Protein AF-A0AAE0G251-F1 (afdb_monomer)

Sequence (120 aa):
ASRLLVASQEVASERPHAPLYLKLAGTGNPGEMRLTWLSTVSRTPVVRVGTAPGQHAYTFSGAVTTYSADEMCGAPANIPSARYFRDPGYIHQVVLLGLEPEVEYFFVYGAIDILNGMGD

Nearest PDB structures (foldseek):
  7skp-assembly1_A  TM=4.533E-01  e=3.332E-02  synthetic construct
  7skp-assembly1_B  TM=4.526E-01  e=4.990E-02  synthetic construct
  8ohx-assembly1_AAA  TM=3.642E-01  e=4.242E+00  Escherichia coli
  7pr6-assembly1_AAA  TM=3.671E-01  e=5.997E+00  Escherichia coli K-12
  8yk5-assembly1_B  TM=2.483E-01  e=4.242E+00  Streptomyces sanglieri

Foldseek 3Di:
DDDDDDDDDDDDDPCQFDWDDWDWDAPPDPQKIKIKTFGQDAAWKKKFKDQDPPDGPDMWTFDKDFDALCPDPDPPSNPRDCVTHDGRHIMGMTMGGRHDPPGDMDMDIDGPCVVVVNDD

Structure (mmCIF, N/CA/C/O backbone):
data_AF-A0AAE0G251-F1
#
_entry.id   AF-A0AAE0G251-F1
#
loop_
_atom_site.group_PDB
_atom_site.id
_atom_site.type_symbol
_atom_site.label_atom_id
_atom_site.label_alt_id
_atom_site.label_comp_id
_atom_site.label_asym_id
_atom_site.label_entity_id
_atom_site.label_seq_id
_atom_site.pdbx_PDB_ins_code
_atom_site.Cartn_x
_atom_site.Cartn_y
_atom_site.Cartn_z
_atom_site.occupancy
_atom_site.B_iso_or_equiv
_atom_site.auth_seq_id
_atom_site.auth_comp_id
_atom_site.auth_asym_id
_atom_site.auth_atom_id
_atom_site.pdbx_PDB_model_num
ATOM 1 N N . ALA A 1 1 ? 20.653 14.675 -31.870 1.00 72.00 1 ALA A N 1
ATOM 2 C CA . ALA A 1 1 ? 21.135 13.636 -30.939 1.00 72.00 1 ALA A CA 1
ATOM 3 C C . ALA A 1 1 ? 21.519 14.308 -29.631 1.00 72.00 1 ALA A C 1
ATOM 5 O O . ALA A 1 1 ? 22.221 15.311 -29.677 1.00 72.00 1 ALA A O 1
ATOM 6 N N . SER A 1 2 ? 21.032 13.812 -28.496 1.00 85.69 2 SER A N 1
ATOM 7 C CA . SER A 1 2 ? 21.435 14.324 -27.180 1.00 85.69 2 SER A CA 1
ATOM 8 C C . SER A 1 2 ? 22.817 13.769 -26.814 1.00 85.69 2 SER A C 1
ATOM 10 O O . SER A 1 2 ? 23.083 12.596 -27.070 1.00 85.69 2 SER A O 1
ATOM 12 N N . ARG A 1 3 ? 23.695 14.595 -26.230 1.00 92.38 3 ARG A N 1
ATOM 13 C CA . ARG A 1 3 ? 25.040 14.211 -25.765 1.00 92.38 3 ARG A CA 1
ATOM 14 C C . ARG A 1 3 ? 25.162 14.552 -24.281 1.00 92.38 3 ARG A C 1
ATOM 16 O O . ARG A 1 3 ? 24.981 15.709 -23.916 1.00 92.38 3 ARG A O 1
ATOM 23 N N . LEU A 1 4 ? 25.462 13.560 -23.443 1.00 91.38 4 LEU A N 1
ATOM 24 C CA . LEU A 1 4 ? 25.753 13.773 -22.023 1.00 91.38 4 LEU A CA 1
ATOM 25 C C . LEU A 1 4 ? 27.101 14.499 -21.896 1.00 91.38 4 LEU A C 1
ATOM 27 O O . LEU A 1 4 ? 28.104 14.021 -22.425 1.00 91.38 4 LEU A O 1
ATOM 31 N N . LEU A 1 5 ? 27.112 15.658 -21.235 1.00 95.62 5 LEU A N 1
ATOM 32 C CA . LEU A 1 5 ? 28.328 16.448 -20.992 1.00 95.62 5 LEU A CA 1
ATOM 33 C C . LEU A 1 5 ? 28.765 16.389 -19.526 1.00 95.62 5 LEU A C 1
ATOM 35 O O . LEU A 1 5 ? 29.957 16.359 -19.244 1.00 95.62 5 LEU A O 1
ATOM 39 N N . VAL A 1 6 ? 27.801 16.362 -18.606 1.00 93.44 6 VAL A N 1
ATOM 40 C CA . VAL A 1 6 ? 28.025 16.322 -17.160 1.00 93.44 6 VAL A CA 1
ATOM 41 C C . VAL A 1 6 ? 26.808 15.702 -16.470 1.00 93.44 6 VAL A C 1
ATOM 43 O O . VAL A 1 6 ? 25.691 15.813 -16.978 1.00 93.44 6 VAL A O 1
ATOM 46 N N . ALA A 1 7 ? 27.029 15.055 -15.327 1.00 92.81 7 ALA A N 1
ATOM 47 C CA . ALA A 1 7 ? 25.995 14.549 -14.429 1.00 92.81 7 ALA A CA 1
ATOM 48 C C . ALA A 1 7 ? 26.215 15.126 -13.021 1.00 92.81 7 ALA A C 1
ATOM 50 O O . ALA A 1 7 ? 27.354 15.399 -12.637 1.00 92.81 7 ALA A O 1
ATOM 51 N N . SER A 1 8 ? 25.133 15.345 -12.273 1.00 94.44 8 SER A N 1
ATOM 52 C CA . SER A 1 8 ? 25.191 15.806 -10.882 1.00 94.44 8 SER A CA 1
ATOM 53 C C . SER A 1 8 ? 25.459 14.649 -9.914 1.00 94.44 8 SER A C 1
ATOM 55 O O . SER A 1 8 ? 25.391 13.482 -10.294 1.00 94.44 8 SER A O 1
ATOM 57 N N . GLN A 1 9 ? 25.718 14.979 -8.647 1.00 95.94 9 GLN A N 1
ATOM 58 C CA . GLN A 1 9 ? 25.716 13.993 -7.564 1.00 95.94 9 GLN A CA 1
ATOM 59 C C . GLN A 1 9 ? 24.307 13.426 -7.345 1.00 95.94 9 GLN A C 1
ATOM 61 O O . GLN A 1 9 ? 23.305 14.076 -7.662 1.00 95.94 9 GLN A O 1
ATOM 66 N N . GLU A 1 10 ? 24.249 12.214 -6.799 1.00 92.12 10 GLU A N 1
ATOM 67 C CA . GLU A 1 10 ? 23.000 11.574 -6.402 1.00 92.12 10 GLU A CA 1
ATOM 68 C C . GLU A 1 10 ? 22.449 12.210 -5.123 1.00 92.12 10 GLU A C 1
ATOM 70 O O . GLU A 1 10 ? 23.196 12.583 -4.219 1.00 92.12 10 GLU A O 1
ATOM 75 N N . VAL A 1 11 ? 21.125 12.317 -5.048 1.00 91.88 11 VAL A N 1
ATOM 76 C CA . VAL A 1 11 ? 20.407 12.770 -3.855 1.00 91.88 11 VAL A CA 1
ATOM 77 C C . VAL A 1 11 ? 19.366 11.714 -3.519 1.00 91.88 11 VAL A C 1
ATOM 79 O O . VAL A 1 11 ? 18.617 11.275 -4.394 1.00 91.88 11 VAL A O 1
ATOM 82 N N . ALA A 1 12 ? 19.322 11.312 -2.252 1.00 88.19 12 ALA A N 1
ATOM 83 C CA . ALA A 1 12 ? 18.394 10.314 -1.744 1.00 88.19 12 ALA A CA 1
ATOM 84 C C . ALA A 1 12 ? 17.469 10.916 -0.681 1.00 88.19 12 ALA A C 1
ATOM 86 O O . ALA A 1 12 ? 17.809 11.891 -0.012 1.00 88.19 12 ALA A O 1
ATOM 87 N N . SER A 1 13 ? 16.292 10.312 -0.527 1.00 86.62 13 SER A N 1
ATOM 88 C CA . SER A 1 13 ? 15.393 10.599 0.592 1.00 86.62 13 SER A CA 1
ATOM 89 C C . SER A 1 13 ? 16.014 10.121 1.905 1.00 86.62 13 SER A C 1
ATOM 91 O O . SER A 1 13 ? 16.588 9.035 1.945 1.00 86.62 13 SER A O 1
ATOM 93 N N . GLU A 1 14 ? 15.816 10.870 2.992 1.00 88.25 14 GLU A N 1
ATOM 94 C CA . GLU A 1 14 ? 16.188 10.441 4.352 1.00 88.25 14 GLU A CA 1
ATOM 95 C C . GLU A 1 14 ? 15.392 9.214 4.825 1.00 88.25 14 GLU A C 1
ATOM 97 O O . GLU A 1 14 ? 15.823 8.496 5.722 1.00 88.25 14 GLU A O 1
ATOM 102 N N . ARG A 1 15 ? 14.219 8.966 4.228 1.00 84.69 15 ARG A N 1
ATOM 103 C CA . ARG A 1 15 ? 13.371 7.799 4.506 1.00 84.69 15 ARG A CA 1
ATOM 104 C C . ARG A 1 15 ? 13.011 7.087 3.200 1.00 84.69 15 ARG A C 1
ATOM 106 O O . ARG A 1 15 ? 11.893 7.246 2.704 1.00 84.69 15 ARG A O 1
ATOM 113 N N . PRO A 1 16 ? 13.940 6.326 2.602 1.00 83.06 16 PRO A N 1
ATOM 114 C CA . PRO A 1 16 ? 13.747 5.722 1.281 1.00 83.06 16 PRO A CA 1
ATOM 115 C C . PRO A 1 16 ? 12.686 4.608 1.265 1.00 83.06 16 PRO A C 1
ATOM 117 O O . PRO A 1 16 ? 12.169 4.273 0.198 1.00 83.06 16 PRO A O 1
ATOM 120 N N . HIS A 1 17 ? 12.345 4.051 2.432 1.00 84.56 17 HIS A N 1
ATOM 121 C CA . HIS A 1 17 ? 11.390 2.948 2.597 1.00 84.56 17 HIS A CA 1
ATOM 122 C C . HIS A 1 17 ? 10.036 3.378 3.177 1.00 84.56 17 HIS A C 1
ATOM 124 O O . HIS A 1 17 ? 9.154 2.537 3.365 1.00 84.56 17 HIS A O 1
ATOM 130 N N . ALA A 1 18 ? 9.849 4.675 3.452 1.00 86.19 18 ALA A N 1
ATOM 131 C CA . ALA A 1 18 ? 8.591 5.172 3.993 1.00 86.19 18 ALA A CA 1
ATOM 132 C C . ALA A 1 18 ? 7.422 4.904 3.024 1.00 86.19 18 ALA A C 1
ATOM 134 O O . ALA A 1 18 ? 7.596 5.020 1.808 1.00 86.19 18 ALA A O 1
ATOM 135 N N . PRO A 1 19 ? 6.224 4.578 3.543 1.00 91.25 19 PRO A N 1
ATOM 136 C CA . PRO A 1 19 ? 5.011 4.519 2.739 1.00 91.25 19 PRO A CA 1
ATOM 137 C C . PRO A 1 19 ? 4.750 5.846 2.019 1.00 91.25 19 PRO A C 1
ATOM 139 O O . PRO A 1 19 ? 4.822 6.913 2.629 1.00 91.25 19 PRO A O 1
ATOM 142 N N . LEU A 1 20 ? 4.396 5.778 0.737 1.00 91.88 20 LEU A N 1
ATOM 143 C CA . LEU A 1 20 ? 4.064 6.941 -0.082 1.00 91.88 20 LEU A CA 1
ATOM 144 C C . LEU A 1 20 ? 2.682 6.789 -0.724 1.00 91.88 20 LEU A C 1
ATOM 146 O O . LEU A 1 20 ? 2.229 5.682 -1.021 1.00 91.88 20 LEU A O 1
ATOM 150 N N . TYR A 1 21 ? 2.048 7.932 -0.999 1.00 93.31 21 TYR A N 1
ATOM 151 C CA . TYR A 1 21 ? 0.852 8.044 -1.842 1.00 93.31 21 TYR A CA 1
ATOM 152 C C . TYR A 1 21 ? -0.317 7.141 -1.420 1.00 93.31 21 TYR A C 1
ATOM 154 O O . TYR A 1 21 ? -0.891 6.440 -2.256 1.00 93.31 21 TYR A O 1
ATOM 162 N N . LEU A 1 22 ? -0.676 7.159 -0.133 1.00 96.81 22 LEU A N 1
ATOM 163 C CA . LEU A 1 22 ? -1.836 6.423 0.369 1.00 96.81 22 LEU A CA 1
ATOM 164 C C . LEU A 1 22 ? -3.111 6.772 -0.417 1.00 96.81 22 LEU A C 1
ATOM 166 O O . LEU A 1 22 ? -3.436 7.942 -0.618 1.00 96.81 22 LEU A O 1
ATOM 170 N N . LYS A 1 23 ? -3.863 5.739 -0.795 1.00 97.94 23 LYS A N 1
ATOM 171 C CA . LYS A 1 23 ? -5.191 5.828 -1.404 1.00 97.94 23 LYS A CA 1
ATOM 172 C C . LYS A 1 23 ? -6.189 4.995 -0.610 1.00 97.94 23 LYS A C 1
ATOM 174 O O . LYS A 1 23 ? -5.859 3.896 -0.164 1.00 97.94 23 LYS A O 1
ATOM 179 N N . LEU A 1 24 ? -7.406 5.516 -0.489 1.00 97.94 24 LEU A N 1
ATOM 180 C CA . LEU A 1 24 ? -8.553 4.829 0.100 1.00 97.94 24 LEU A CA 1
ATOM 181 C C . LEU A 1 24 ? -9.549 4.471 -1.004 1.00 97.94 24 LEU A C 1
ATOM 183 O O . LEU A 1 24 ? -9.785 5.276 -1.906 1.00 97.94 24 LEU A O 1
ATOM 187 N N . ALA A 1 25 ? -10.136 3.281 -0.931 1.00 98.12 25 ALA A N 1
ATOM 188 C CA . ALA A 1 25 ? -11.181 2.842 -1.849 1.00 98.12 25 ALA A CA 1
ATOM 189 C C . ALA A 1 25 ? -12.192 1.936 -1.135 1.00 98.12 25 ALA A C 1
ATOM 191 O O . ALA A 1 25 ? -11.811 1.131 -0.288 1.00 98.12 25 ALA A O 1
ATOM 192 N N . GLY A 1 26 ? -13.474 2.026 -1.493 1.00 97.19 26 GLY A N 1
ATOM 193 C CA . GLY A 1 26 ? -14.457 1.014 -1.093 1.00 97.19 26 GLY A CA 1
ATOM 194 C C . GLY A 1 26 ? -14.196 -0.322 -1.799 1.00 97.19 26 GLY A C 1
ATOM 195 O O . GLY A 1 26 ? -13.618 -0.347 -2.887 1.00 97.19 26 GLY A O 1
ATOM 196 N N . THR A 1 27 ? -14.620 -1.434 -1.197 1.00 97.19 27 THR A N 1
ATOM 197 C CA . THR A 1 27 ? -14.472 -2.777 -1.799 1.00 97.19 27 THR A CA 1
ATOM 198 C C . THR A 1 27 ? -15.717 -3.248 -2.553 1.00 97.19 27 THR A C 1
ATOM 200 O O . THR A 1 27 ? -15.652 -4.237 -3.277 1.00 97.19 27 THR A O 1
ATOM 203 N N . GLY A 1 28 ? -16.840 -2.540 -2.398 1.00 95.88 28 GLY A N 1
ATOM 204 C CA . GLY A 1 28 ? -18.165 -2.970 -2.857 1.00 95.88 28 GLY A CA 1
ATOM 205 C C . GLY A 1 28 ? -19.008 -3.619 -1.755 1.00 95.88 28 GLY A C 1
ATOM 206 O O . GLY A 1 28 ? -20.226 -3.683 -1.901 1.00 95.88 28 GLY A O 1
ATOM 207 N N . ASN A 1 29 ? -18.395 -4.010 -0.634 1.00 97.44 29 ASN A N 1
ATOM 208 C CA . ASN A 1 29 ? -19.099 -4.508 0.544 1.00 97.44 29 ASN A CA 1
ATOM 209 C C . ASN A 1 29 ? -19.266 -3.386 1.586 1.00 97.44 29 ASN A C 1
ATOM 211 O O . ASN A 1 29 ? -18.296 -2.683 1.889 1.00 97.44 29 ASN A O 1
ATOM 215 N N . PRO A 1 30 ? -20.467 -3.201 2.162 1.00 96.38 30 PRO A N 1
ATOM 216 C CA . PRO A 1 30 ? -20.660 -2.291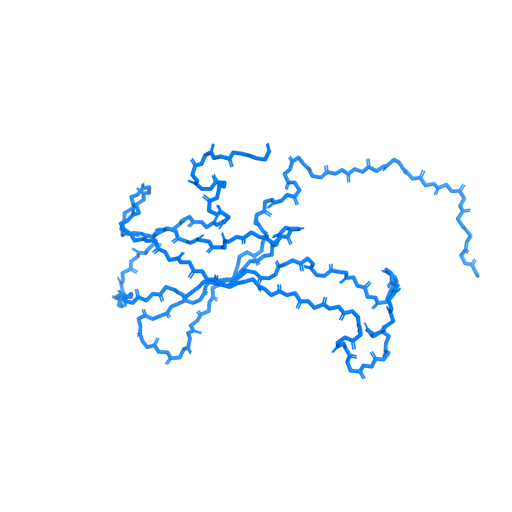 3.285 1.00 96.38 30 PRO A CA 1
ATOM 217 C C . PRO A 1 30 ? -19.759 -2.651 4.470 1.00 96.38 30 PRO A C 1
ATOM 219 O O . PRO A 1 30 ? -19.590 -3.822 4.800 1.00 96.38 30 PRO A O 1
ATOM 222 N N . GLY A 1 31 ? -19.199 -1.630 5.116 1.00 97.31 31 GLY A N 1
ATOM 223 C CA . GLY A 1 31 ? -18.304 -1.801 6.260 1.00 97.31 31 GLY A CA 1
ATOM 224 C C . GLY A 1 31 ? -16.886 -2.257 5.913 1.00 97.31 31 GLY A C 1
ATOM 225 O O . GLY A 1 31 ? -16.129 -2.631 6.809 1.00 97.31 31 GLY A O 1
ATOM 226 N N . GLU A 1 32 ? -16.499 -2.200 4.637 1.00 98.12 32 GLU A N 1
ATOM 227 C CA . GLU A 1 32 ? -15.138 -2.489 4.198 1.00 98.12 32 GLU A CA 1
ATOM 228 C C . GLU A 1 32 ? -14.481 -1.298 3.494 1.00 98.12 32 GLU A C 1
ATOM 230 O O . GLU A 1 32 ? -15.092 -0.595 2.684 1.00 98.12 32 GLU A O 1
ATOM 235 N N . MET A 1 33 ? -13.185 -1.110 3.748 1.00 98.12 33 MET A N 1
ATOM 236 C CA . MET A 1 33 ? -12.374 -0.103 3.065 1.00 98.12 33 MET A CA 1
ATOM 237 C C . MET A 1 33 ? -10.974 -0.636 2.784 1.00 98.12 33 MET A C 1
ATOM 239 O O . MET A 1 33 ? -10.315 -1.188 3.661 1.00 98.12 33 MET A O 1
ATOM 243 N N . ARG A 1 34 ? -10.489 -0.442 1.560 1.00 98.50 34 ARG A N 1
ATOM 244 C CA . ARG A 1 34 ? -9.133 -0.791 1.145 1.00 98.50 34 ARG A CA 1
ATOM 245 C C . ARG A 1 34 ? -8.205 0.409 1.257 1.00 98.50 34 ARG A C 1
ATOM 247 O O . ARG A 1 34 ? -8.473 1.463 0.685 1.00 98.50 34 ARG A O 1
ATOM 254 N N . LEU A 1 35 ? -7.079 0.199 1.925 1.00 98.50 35 LEU A N 1
ATOM 255 C CA . LEU A 1 35 ? -5.927 1.087 1.930 1.00 98.50 35 LEU A CA 1
ATOM 256 C C . LEU A 1 35 ? -4.906 0.553 0.933 1.00 98.50 35 LEU A C 1
ATOM 258 O O . LEU A 1 35 ? -4.644 -0.650 0.887 1.00 98.50 35 LEU A O 1
ATOM 262 N N . THR A 1 36 ? -4.337 1.436 0.117 1.00 98.44 36 THR A N 1
ATOM 263 C CA . THR A 1 36 ? -3.268 1.090 -0.825 1.00 98.44 36 THR A CA 1
ATOM 264 C C . THR A 1 36 ? -2.162 2.131 -0.793 1.00 98.44 36 THR A C 1
ATOM 266 O O . THR A 1 36 ? -2.449 3.320 -0.892 1.00 98.44 36 THR A O 1
ATOM 269 N N . TRP A 1 37 ? -0.906 1.703 -0.676 1.00 97.50 37 TRP A N 1
ATOM 270 C CA . TRP A 1 37 ? 0.258 2.596 -0.695 1.00 97.50 37 TRP A CA 1
ATOM 271 C C . TRP A 1 37 ? 1.448 1.953 -1.406 1.00 97.50 37 TRP A C 1
ATOM 273 O O . TRP A 1 37 ? 1.453 0.749 -1.670 1.00 97.50 37 TRP A O 1
ATOM 283 N N . LEU A 1 38 ? 2.456 2.769 -1.715 1.00 96.38 38 LEU A N 1
ATOM 284 C CA . LEU A 1 38 ? 3.684 2.337 -2.379 1.00 96.38 38 LEU A CA 1
ATOM 285 C C . LEU A 1 38 ? 4.877 2.390 -1.422 1.00 96.38 38 LEU A C 1
ATOM 287 O O . LEU A 1 38 ? 4.937 3.264 -0.555 1.00 96.38 38 LEU A O 1
ATOM 291 N N . SER A 1 39 ? 5.841 1.488 -1.594 1.00 94.56 39 SER A N 1
ATOM 292 C CA . SER A 1 39 ? 7.173 1.602 -0.984 1.00 94.56 39 SER A CA 1
ATOM 293 C C . SER A 1 39 ? 8.241 0.928 -1.851 1.00 94.56 39 SER A C 1
ATOM 295 O O . SER A 1 39 ? 7.942 0.306 -2.867 1.00 94.56 39 SER A O 1
ATOM 297 N N . THR A 1 40 ? 9.503 1.038 -1.44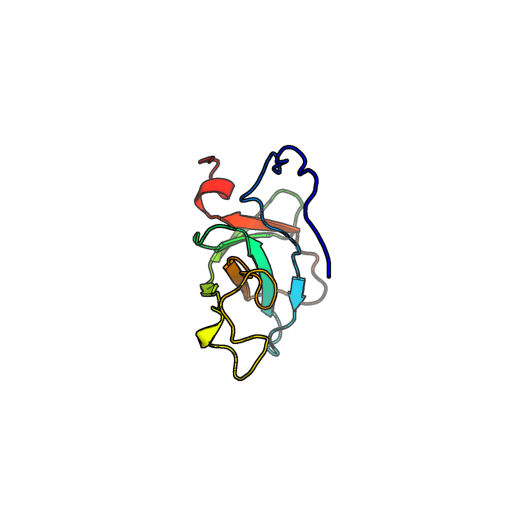5 1.00 92.69 40 THR A N 1
ATOM 298 C CA . THR A 1 40 ? 10.647 0.398 -2.116 1.00 92.69 40 THR A CA 1
ATOM 299 C C . THR A 1 40 ? 10.972 -0.996 -1.570 1.00 92.69 40 THR A C 1
ATOM 301 O O . THR A 1 40 ? 11.893 -1.640 -2.064 1.00 92.69 40 THR A O 1
ATOM 304 N N . VAL A 1 41 ? 10.228 -1.487 -0.570 1.00 91.69 41 VAL A N 1
ATOM 305 C CA . VAL A 1 41 ? 10.490 -2.772 0.101 1.00 91.69 41 VAL A CA 1
ATOM 306 C C . VAL A 1 41 ? 9.240 -3.639 0.211 1.00 91.69 41 VAL A C 1
ATOM 308 O O . VAL A 1 41 ? 8.155 -3.162 0.549 1.00 91.69 41 VAL A O 1
ATOM 311 N N . SER A 1 42 ? 9.415 -4.941 -0.010 1.00 94.50 42 SER A N 1
ATOM 312 C CA . SER A 1 42 ? 8.376 -5.940 0.236 1.00 94.50 42 SER A CA 1
ATOM 313 C C . SER A 1 42 ? 8.363 -6.311 1.713 1.00 94.50 42 SER A C 1
ATOM 315 O O . SER A 1 42 ? 9.140 -7.153 2.162 1.00 94.50 42 SER A O 1
ATOM 317 N N . ARG A 1 43 ? 7.517 -5.641 2.495 1.00 92.81 43 ARG A N 1
ATOM 318 C CA . ARG A 1 43 ? 7.310 -5.940 3.917 1.00 92.81 43 ARG A CA 1
ATOM 319 C C . ARG A 1 43 ? 5.835 -6.156 4.193 1.00 92.81 43 ARG A C 1
ATOM 321 O O . ARG A 1 43 ? 4.999 -5.576 3.509 1.00 92.81 43 ARG A O 1
ATOM 328 N N . THR A 1 44 ? 5.529 -6.953 5.216 1.00 95.25 44 THR A N 1
ATOM 329 C CA . THR A 1 44 ? 4.149 -7.250 5.616 1.00 95.25 44 THR A CA 1
ATOM 330 C C . THR A 1 44 ? 3.390 -5.953 5.913 1.00 95.25 44 THR A C 1
ATOM 332 O O . THR A 1 44 ? 3.732 -5.268 6.886 1.00 95.25 44 THR A O 1
ATOM 335 N N . PRO A 1 45 ? 2.372 -5.611 5.106 1.00 96.94 45 PRO A N 1
ATOM 336 C CA . PRO A 1 45 ? 1.652 -4.364 5.242 1.00 96.94 45 PRO A CA 1
ATOM 337 C C . PRO A 1 45 ? 0.625 -4.488 6.355 1.00 96.94 45 PRO A C 1
ATOM 339 O O . PRO A 1 45 ? -0.096 -5.485 6.450 1.00 96.94 45 PRO A O 1
ATOM 342 N N . VAL A 1 46 ? 0.567 -3.465 7.198 1.00 97.25 46 VAL A N 1
ATOM 343 C CA . VAL A 1 46 ? -0.293 -3.423 8.373 1.00 97.25 46 VAL A CA 1
ATOM 344 C C . VAL A 1 46 ? -0.956 -2.063 8.493 1.00 97.25 46 VAL A C 1
ATOM 346 O O . VAL A 1 46 ? -0.342 -1.028 8.241 1.00 97.25 46 VAL A O 1
ATOM 349 N N . VAL A 1 47 ? -2.218 -2.082 8.912 1.00 97.94 47 VAL A N 1
ATOM 350 C CA . VAL A 1 47 ? -2.984 -0.905 9.313 1.00 97.94 47 VAL A CA 1
ATOM 351 C C . VAL A 1 47 ? -3.481 -1.123 10.734 1.00 97.94 47 VAL A C 1
ATOM 353 O O . VAL A 1 47 ? -4.110 -2.140 11.027 1.00 97.94 47 VAL A O 1
ATOM 356 N N . ARG A 1 48 ? -3.212 -0.167 11.619 1.00 97.56 48 ARG A N 1
ATOM 357 C CA . ARG A 1 48 ? -3.813 -0.106 12.954 1.00 97.56 48 ARG A CA 1
ATOM 358 C C . ARG A 1 48 ? -4.868 0.981 12.957 1.00 97.56 48 ARG A C 1
ATOM 360 O O . ARG A 1 48 ? -4.577 2.086 12.513 1.00 97.56 48 ARG A O 1
ATOM 367 N N . VAL A 1 49 ? -6.067 0.681 13.442 1.00 97.94 49 VAL A N 1
ATOM 368 C CA . VAL A 1 49 ? -7.226 1.576 13.359 1.00 97.94 49 VAL A CA 1
ATOM 369 C C . VAL A 1 49 ? -8.037 1.581 14.654 1.00 97.94 49 VAL A C 1
ATOM 371 O O . VAL A 1 49 ? -8.087 0.590 15.384 1.00 97.94 49 VAL A O 1
ATOM 374 N N . GLY A 1 50 ? -8.664 2.715 14.950 1.00 97.81 50 GLY A N 1
ATOM 375 C CA . GLY A 1 50 ? -9.628 2.881 16.034 1.00 97.81 50 GLY A CA 1
ATOM 376 C C . GLY A 1 50 ? -10.466 4.142 15.839 1.00 97.81 50 GLY A C 1
ATOM 377 O O . GLY A 1 50 ? -10.308 4.847 14.846 1.00 97.81 50 GLY A O 1
ATOM 378 N N . THR A 1 51 ? -11.365 4.416 16.778 1.00 97.69 51 THR A N 1
ATOM 379 C CA . THR A 1 51 ? -12.332 5.529 16.711 1.00 97.69 51 THR A CA 1
ATOM 380 C C . THR A 1 51 ? -11.896 6.759 17.512 1.00 97.69 51 THR A C 1
ATOM 382 O O . THR A 1 51 ? -12.635 7.733 17.609 1.00 97.69 51 THR A O 1
ATOM 385 N N . ALA A 1 52 ? -10.684 6.738 18.078 1.00 97.06 52 ALA A N 1
ATOM 386 C CA . ALA A 1 52 ? -10.089 7.873 18.771 1.00 97.06 52 ALA A CA 1
ATOM 387 C C . ALA A 1 52 ? -8.640 8.109 18.302 1.00 97.06 52 ALA A C 1
ATOM 389 O O . ALA A 1 52 ? -7.904 7.142 18.068 1.00 97.06 52 ALA A O 1
ATOM 390 N N . PRO A 1 53 ? -8.187 9.372 18.190 1.00 95.38 53 PRO A N 1
ATOM 391 C CA . PRO A 1 53 ? -6.818 9.689 17.795 1.00 95.38 53 PRO A CA 1
ATOM 392 C C . PRO A 1 53 ? -5.780 9.002 18.690 1.00 95.38 53 PRO A C 1
ATOM 394 O O . PRO A 1 53 ? -5.862 9.059 19.917 1.00 95.38 53 PRO A O 1
ATOM 397 N N . GLY A 1 54 ? -4.792 8.350 18.075 1.00 93.12 54 GLY A N 1
ATOM 398 C CA . GLY A 1 54 ? -3.713 7.650 18.783 1.00 93.12 54 GLY A CA 1
ATOM 399 C C . GLY A 1 54 ? -4.129 6.362 19.506 1.00 93.12 54 GLY A C 1
ATOM 400 O O . GLY A 1 54 ? -3.269 5.691 20.073 1.00 93.12 54 GLY A O 1
ATOM 401 N N . GLN A 1 55 ? -5.411 5.987 19.476 1.00 94.69 55 GLN A N 1
ATOM 402 C CA . GLN A 1 55 ? -5.909 4.740 20.051 1.00 94.69 55 GLN A CA 1
ATOM 403 C C . GLN A 1 55 ? -6.348 3.806 18.931 1.00 94.69 55 GLN A C 1
ATOM 405 O O . GLN A 1 55 ? -7.367 4.018 18.277 1.00 94.69 55 GLN A O 1
ATOM 410 N N . HIS A 1 56 ? -5.574 2.747 18.715 1.00 94.62 56 HIS A N 1
ATOM 411 C CA . HIS A 1 56 ? -5.853 1.774 17.668 1.00 94.62 56 HIS A CA 1
ATOM 412 C C . HIS A 1 56 ? -6.225 0.428 18.288 1.00 94.62 56 HIS A C 1
ATOM 414 O O . HIS A 1 56 ? -5.360 -0.303 18.766 1.00 94.62 56 HIS A O 1
ATOM 420 N N . ALA A 1 57 ? -7.521 0.122 18.295 1.00 94.12 57 ALA A N 1
ATOM 421 C CA . ALA A 1 57 ? -8.065 -1.101 18.879 1.00 94.12 57 ALA A CA 1
ATOM 422 C C . ALA A 1 57 ? -7.903 -2.320 17.957 1.00 94.12 57 ALA A C 1
ATOM 424 O O . ALA A 1 57 ? -7.828 -3.451 18.433 1.00 94.12 57 ALA A O 1
ATOM 425 N N . TYR A 1 58 ? -7.826 -2.094 16.644 1.00 96.69 58 TYR A N 1
ATOM 426 C CA . TYR A 1 58 ? -7.804 -3.155 15.644 1.00 96.69 58 TYR A CA 1
ATOM 427 C C . TYR A 1 58 ? -6.549 -3.074 14.785 1.00 96.69 58 TYR A C 1
ATOM 429 O O . TYR A 1 58 ? -6.061 -1.990 14.465 1.00 96.69 58 TYR A O 1
ATOM 437 N N . THR A 1 59 ? -6.030 -4.237 14.400 1.00 97.31 59 THR A N 1
ATOM 438 C CA . THR A 1 59 ? -4.893 -4.370 13.487 1.00 97.31 59 THR A CA 1
ATOM 439 C C . THR A 1 59 ? -5.292 -5.278 12.336 1.00 97.31 59 THR A C 1
ATOM 441 O O . THR A 1 59 ? -5.750 -6.395 12.559 1.00 97.31 59 THR A O 1
ATOM 444 N N . PHE A 1 60 ? -5.082 -4.804 11.115 1.00 98.25 60 PHE A N 1
ATOM 445 C CA . PHE A 1 60 ? -5.333 -5.538 9.883 1.00 98.25 60 PHE A CA 1
ATOM 446 C C . PHE A 1 60 ? -4.022 -5.695 9.125 1.00 98.25 60 PHE A C 1
ATOM 448 O O . PHE A 1 60 ? -3.237 -4.750 9.039 1.00 98.25 60 PHE A O 1
ATOM 455 N N . SER A 1 61 ? -3.786 -6.879 8.571 1.00 98.12 61 SER A N 1
ATOM 456 C CA . SER A 1 61 ? -2.688 -7.138 7.643 1.00 98.12 61 SER A CA 1
ATOM 457 C C . SER A 1 61 ? -3.227 -7.360 6.236 1.00 98.12 61 SER A C 1
ATOM 459 O O . SER A 1 61 ? -4.427 -7.552 6.031 1.00 98.12 61 SER A O 1
ATOM 461 N N . GLY A 1 62 ? -2.343 -7.315 5.248 1.00 97.31 62 GLY A N 1
ATOM 462 C CA . GLY A 1 62 ? -2.742 -7.537 3.868 1.00 97.31 62 GLY A CA 1
ATOM 463 C C . GLY A 1 62 ? -1.620 -8.065 2.995 1.00 97.31 62 GLY A C 1
ATOM 464 O O . GLY A 1 62 ? -0.712 -8.744 3.473 1.00 97.31 62 GLY A O 1
ATOM 465 N N . ALA A 1 63 ? -1.707 -7.768 1.705 1.00 97.38 63 ALA A N 1
ATOM 466 C CA . ALA A 1 63 ? -0.839 -8.333 0.685 1.00 97.38 63 ALA A CA 1
ATOM 467 C C . ALA A 1 63 ? 0.058 -7.273 0.045 1.00 97.38 63 ALA A C 1
ATOM 469 O O . ALA A 1 63 ? -0.280 -6.088 -0.015 1.00 97.38 63 ALA A O 1
ATOM 470 N N . VAL A 1 64 ? 1.191 -7.739 -0.473 1.00 97.94 64 VAL A N 1
ATOM 471 C CA . VAL A 1 64 ? 2.116 -6.949 -1.282 1.00 97.94 64 VAL A CA 1
ATOM 472 C C . VAL A 1 64 ? 2.109 -7.512 -2.690 1.00 97.94 64 VAL A C 1
ATOM 474 O O . VAL A 1 64 ? 2.166 -8.724 -2.884 1.00 97.94 64 VAL A O 1
ATOM 477 N N . THR A 1 65 ? 2.051 -6.626 -3.671 1.00 97.94 65 THR A N 1
ATOM 478 C CA . THR A 1 65 ? 2.164 -6.960 -5.090 1.00 97.94 65 THR A CA 1
ATOM 479 C C . THR A 1 65 ? 3.176 -6.032 -5.748 1.00 97.94 65 THR A C 1
ATOM 481 O O . THR A 1 65 ? 3.543 -4.997 -5.197 1.00 97.94 65 THR A O 1
ATOM 484 N N . THR A 1 66 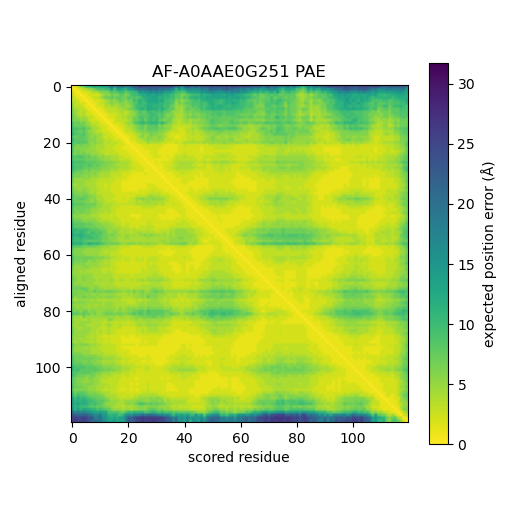? 3.661 -6.406 -6.918 1.00 98.00 66 THR A N 1
ATOM 485 C CA . THR A 1 66 ? 4.485 -5.563 -7.788 1.00 98.00 66 THR A CA 1
ATOM 486 C C . THR A 1 66 ? 4.209 -5.987 -9.226 1.00 98.00 66 THR A C 1
ATOM 488 O O . THR A 1 66 ? 3.396 -6.888 -9.442 1.00 98.00 66 THR A 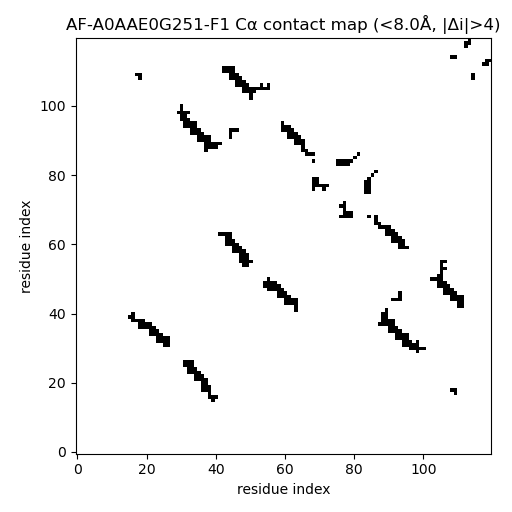O 1
ATOM 491 N N . TYR A 1 67 ? 4.843 -5.332 -10.188 1.00 97.38 67 TYR A N 1
ATOM 492 C CA . TYR A 1 67 ? 4.902 -5.840 -11.545 1.00 97.38 67 TYR A CA 1
ATOM 493 C C . TYR A 1 67 ? 6.226 -5.482 -12.216 1.00 97.38 67 TYR A C 1
ATOM 495 O O . TYR A 1 67 ? 6.846 -4.464 -11.893 1.00 97.38 67 TYR A O 1
ATOM 503 N N . SER A 1 68 ? 6.640 -6.299 -13.177 1.00 97.31 68 SER A N 1
ATOM 504 C CA . SER A 1 68 ? 7.824 -6.093 -14.007 1.00 97.31 68 SER A CA 1
ATOM 505 C C . SER A 1 68 ? 7.455 -5.684 -15.436 1.00 97.31 68 SER A C 1
ATOM 507 O O . SER A 1 68 ? 6.289 -5.663 -15.838 1.00 97.31 68 SER A O 1
ATOM 509 N N . ALA A 1 69 ? 8.466 -5.310 -16.225 1.00 97.56 69 ALA A N 1
ATOM 510 C CA . ALA A 1 69 ? 8.259 -4.915 -17.615 1.00 97.56 69 ALA A CA 1
ATOM 511 C C . ALA A 1 69 ? 7.667 -6.068 -18.443 1.00 97.56 69 ALA A C 1
ATOM 513 O O . ALA A 1 69 ? 6.758 -5.854 -19.233 1.00 97.56 69 ALA A O 1
ATOM 514 N N . ASP A 1 70 ? 8.133 -7.299 -18.253 1.00 96.44 70 ASP A N 1
ATOM 515 C CA . ASP A 1 70 ? 7.681 -8.468 -19.016 1.00 96.44 70 ASP A CA 1
ATOM 516 C C . ASP A 1 70 ? 6.207 -8.843 -18.781 1.00 96.44 70 ASP A C 1
ATOM 518 O O . ASP A 1 70 ? 5.597 -9.469 -19.646 1.00 96.44 70 ASP A O 1
ATOM 522 N N . GLU A 1 71 ? 5.602 -8.384 -17.683 1.00 97.50 71 GLU A N 1
ATOM 523 C CA . GLU A 1 71 ? 4.162 -8.525 -17.426 1.00 97.50 71 GLU A CA 1
ATOM 524 C C . GLU A 1 71 ? 3.312 -7.487 -18.183 1.00 97.50 71 GLU A C 1
ATOM 526 O O . GLU A 1 71 ? 2.085 -7.597 -18.255 1.00 97.50 71 GLU A O 1
ATOM 531 N N . MET A 1 72 ? 3.938 -6.470 -18.783 1.00 97.62 72 MET A N 1
ATOM 532 C CA . MET A 1 72 ? 3.246 -5.500 -19.627 1.00 97.62 72 MET A CA 1
ATOM 533 C C . MET A 1 72 ? 2.946 -6.103 -21.004 1.00 97.62 72 MET A C 1
ATOM 535 O O . MET A 1 72 ? 3.770 -6.766 -21.630 1.00 97.62 72 MET A O 1
ATOM 539 N N . CYS A 1 73 ? 1.762 -5.807 -21.540 1.00 97.44 73 CYS A N 1
ATOM 540 C CA . CYS A 1 73 ? 1.281 -6.437 -22.773 1.00 97.44 73 CYS A CA 1
ATOM 541 C C . CYS A 1 73 ? 2.022 -6.004 -24.052 1.00 97.44 73 CYS A C 1
ATOM 543 O O . CYS A 1 73 ? 1.909 -6.675 -25.076 1.00 97.44 73 CYS A O 1
ATOM 545 N N . GLY A 1 74 ? 2.736 -4.873 -24.045 1.00 96.75 74 GLY A N 1
ATOM 546 C CA . GLY A 1 74 ? 3.317 -4.337 -25.273 1.00 96.75 74 GLY A CA 1
ATOM 547 C C . GLY A 1 74 ? 4.320 -3.207 -25.085 1.00 96.75 74 GLY A C 1
ATOM 548 O O . GLY A 1 74 ? 4.457 -2.615 -24.012 1.00 96.75 74 GLY A O 1
ATOM 549 N N . ALA A 1 75 ? 5.027 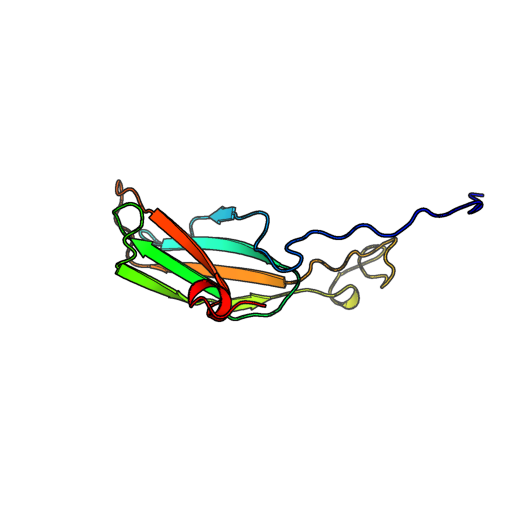-2.911 -26.173 1.00 97.25 75 ALA A N 1
ATOM 550 C CA . ALA A 1 75 ? 6.021 -1.852 -26.216 1.00 97.25 75 ALA A CA 1
ATOM 551 C C . ALA A 1 75 ? 5.362 -0.456 -26.124 1.00 97.25 75 ALA A C 1
ATOM 553 O O . ALA A 1 75 ? 4.265 -0.260 -26.649 1.00 97.25 75 ALA A O 1
ATOM 554 N N . PRO A 1 76 ? 6.026 0.538 -25.504 1.00 95.88 76 PRO A N 1
ATOM 555 C CA . PRO A 1 76 ? 7.355 0.436 -24.905 1.00 95.88 76 PRO A CA 1
ATOM 556 C C . PRO A 1 76 ? 7.340 -0.083 -23.456 1.00 95.88 76 PRO A C 1
ATOM 558 O O . PRO A 1 76 ? 8.406 -0.347 -22.914 1.00 95.88 76 PRO A O 1
ATOM 561 N N . ALA A 1 77 ? 6.167 -0.250 -22.835 1.00 96.62 77 ALA A N 1
ATOM 562 C CA . ALA A 1 77 ? 6.045 -0.603 -21.419 1.00 96.62 77 ALA A CA 1
ATOM 563 C C . ALA A 1 77 ? 6.678 -1.960 -21.075 1.00 96.62 77 ALA A C 1
ATOM 565 O O . ALA A 1 77 ? 7.162 -2.141 -19.963 1.00 96.62 77 ALA A O 1
ATOM 566 N N . ASN A 1 78 ? 6.730 -2.885 -22.036 1.00 96.88 78 ASN A N 1
ATOM 567 C CA . ASN A 1 78 ? 7.362 -4.189 -21.852 1.00 96.88 78 ASN A CA 1
ATOM 568 C C . ASN A 1 78 ? 8.874 -4.237 -22.114 1.00 96.88 78 ASN A C 1
ATOM 570 O O . ASN A 1 78 ? 9.468 -5.314 -22.143 1.00 96.88 78 ASN A O 1
ATOM 574 N N . ILE A 1 79 ? 9.513 -3.081 -22.313 1.00 97.25 79 ILE A N 1
ATOM 575 C CA . ILE A 1 79 ? 10.954 -2.983 -22.541 1.00 97.25 79 ILE A CA 1
ATOM 576 C C . ILE A 1 79 ? 11.645 -2.708 -21.193 1.00 97.25 79 ILE A C 1
ATOM 578 O O . ILE A 1 79 ? 11.445 -1.623 -20.640 1.00 97.25 79 ILE A O 1
ATOM 582 N N . PRO A 1 80 ? 12.503 -3.616 -20.677 1.00 95.56 80 PRO A N 1
ATOM 583 C CA . PRO A 1 80 ? 13.187 -3.461 -19.390 1.00 95.56 80 PRO A CA 1
ATOM 584 C C . PRO A 1 80 ? 14.314 -2.419 -19.479 1.00 95.56 80 PRO A C 1
ATOM 586 O O . PRO A 1 80 ? 15.504 -2.722 -19.534 1.00 95.56 80 PRO A O 1
ATOM 589 N N . SER A 1 81 ? 13.930 -1.150 -19.541 1.00 94.06 81 SER A N 1
ATOM 590 C CA . SER A 1 81 ? 14.822 0.000 -19.632 1.00 94.06 81 SER A CA 1
ATOM 591 C C . SER A 1 81 ? 14.219 1.146 -18.847 1.00 94.06 81 SER A C 1
ATOM 593 O O . SER A 1 81 ? 13.071 1.493 -19.093 1.00 94.06 81 SER A O 1
ATOM 595 N N . ALA A 1 82 ? 15.009 1.816 -18.004 1.00 88.88 82 ALA A N 1
ATOM 596 C CA . ALA A 1 82 ? 14.555 2.973 -17.224 1.00 88.88 82 ALA A CA 1
ATOM 597 C C . ALA A 1 82 ? 13.949 4.115 -18.071 1.00 88.88 82 ALA A C 1
ATOM 599 O O . ALA A 1 82 ? 13.266 4.985 -17.537 1.00 88.88 82 ALA A O 1
ATOM 600 N N . ARG A 1 83 ? 14.194 4.123 -19.391 1.00 93.56 83 ARG A N 1
ATOM 601 C CA . ARG A 1 83 ? 13.573 5.051 -20.347 1.00 93.56 83 ARG A CA 1
ATOM 602 C C . ARG A 1 83 ? 12.109 4.718 -20.659 1.00 93.56 83 ARG A C 1
ATOM 604 O O . ARG A 1 83 ? 11.351 5.616 -21.011 1.00 93.56 83 ARG A O 1
ATOM 611 N N . TYR A 1 84 ? 11.745 3.444 -20.609 1.00 96.00 84 TYR A N 1
ATOM 612 C CA . TYR A 1 84 ? 10.496 2.907 -21.152 1.00 96.00 84 TYR A CA 1
ATOM 613 C C . TYR A 1 84 ? 9.635 2.203 -20.101 1.00 96.00 84 TYR A C 1
ATOM 615 O O . TYR A 1 84 ? 8.412 2.209 -20.209 1.00 96.00 84 TYR A O 1
ATOM 623 N N . PHE A 1 85 ? 10.274 1.672 -19.065 1.00 97.19 85 PHE A N 1
ATOM 624 C CA . PHE A 1 85 ? 9.658 1.071 -17.900 1.00 97.19 85 PHE A CA 1
ATOM 625 C C . PHE A 1 85 ? 10.356 1.593 -16.645 1.00 97.19 85 PHE A C 1
ATOM 627 O O . PHE A 1 85 ? 11.586 1.598 -16.550 1.00 97.19 85 PHE A O 1
ATOM 634 N N . ARG A 1 86 ? 9.569 2.026 -15.664 1.00 94.25 86 ARG A N 1
ATOM 635 C CA . ARG A 1 86 ? 10.069 2.426 -14.351 1.00 94.25 86 ARG A CA 1
ATOM 636 C C . ARG A 1 86 ? 9.508 1.451 -13.334 1.00 94.25 86 ARG A C 1
ATOM 638 O O . ARG A 1 86 ? 8.293 1.319 -13.245 1.00 94.25 86 ARG A O 1
ATOM 645 N N . ASP A 1 87 ? 10.402 0.807 -12.592 1.00 94.12 87 ASP A N 1
ATOM 646 C CA . ASP A 1 87 ? 10.030 -0.102 -11.511 1.00 94.12 87 ASP A CA 1
ATOM 647 C C . ASP A 1 87 ? 9.042 0.596 -10.554 1.00 94.12 87 ASP A C 1
ATOM 649 O O . ASP A 1 87 ? 9.348 1.699 -10.073 1.00 94.12 87 ASP A O 1
ATOM 653 N N . PRO A 1 88 ? 7.846 0.020 -10.331 1.00 94.62 88 PRO A N 1
ATOM 654 C CA . PRO A 1 88 ? 6.816 0.637 -9.503 1.00 94.62 88 PRO A CA 1
ATOM 655 C C . PRO A 1 88 ? 7.101 0.519 -7.998 1.00 94.62 88 PRO A C 1
ATOM 657 O O . PRO A 1 88 ? 6.358 1.089 -7.195 1.00 94.62 88 PRO A O 1
ATOM 660 N N . GLY A 1 89 ? 8.136 -0.223 -7.600 1.00 95.44 89 GLY A N 1
ATOM 661 C CA . GLY A 1 89 ? 8.350 -0.668 -6.234 1.00 95.44 89 GLY A CA 1
ATOM 662 C C . GLY A 1 89 ? 7.308 -1.709 -5.835 1.00 95.44 89 GLY A C 1
ATOM 663 O O . GLY A 1 89 ? 6.934 -2.584 -6.613 1.00 95.44 89 GLY A O 1
ATOM 664 N N . TYR A 1 90 ? 6.813 -1.605 -4.608 1.00 97.38 90 TYR A N 1
ATOM 665 C CA . TYR A 1 90 ? 5.848 -2.532 -4.030 1.00 97.38 90 TYR A CA 1
ATOM 666 C C . TYR A 1 90 ? 4.535 -1.829 -3.714 1.00 97.38 90 TYR A C 1
ATOM 668 O O . TYR A 1 90 ? 4.515 -0.768 -3.091 1.00 97.38 90 TYR A O 1
ATOM 676 N N . ILE A 1 91 ? 3.438 -2.455 -4.131 1.00 98.00 91 ILE A N 1
ATOM 677 C CA . ILE A 1 91 ? 2.061 -2.020 -3.932 1.00 98.00 91 ILE A CA 1
ATOM 678 C C . ILE A 1 91 ? 1.482 -2.820 -2.772 1.00 98.00 91 ILE A C 1
ATOM 680 O O . ILE A 1 91 ? 1.216 -4.019 -2.878 1.00 98.00 91 ILE A O 1
ATOM 684 N N . HIS A 1 92 ? 1.270 -2.131 -1.664 1.00 97.94 92 HIS A N 1
ATOM 685 C CA . HIS A 1 92 ? 0.738 -2.687 -0.429 1.00 97.94 92 HIS A CA 1
ATOM 686 C C . HIS A 1 92 ? -0.762 -2.478 -0.384 1.00 97.94 92 HIS A C 1
ATOM 688 O O . HIS A 1 92 ? -1.228 -1.378 -0.675 1.00 97.94 92 HIS A O 1
ATOM 694 N N . GLN A 1 93 ? -1.517 -3.505 -0.011 1.00 98.12 93 GLN A N 1
ATOM 695 C CA . GLN A 1 93 ? -2.972 -3.446 0.067 1.00 98.12 93 GLN A CA 1
ATOM 696 C C . GLN A 1 93 ? -3.462 -4.087 1.359 1.00 98.12 93 GLN A C 1
ATOM 698 O O . GLN A 1 93 ? -3.147 -5.242 1.628 1.00 98.12 93 GLN A O 1
ATOM 703 N N . VAL A 1 94 ? -4.280 -3.365 2.124 1.00 98.62 94 VAL A N 1
ATOM 704 C CA . VAL A 1 94 ? -4.939 -3.868 3.340 1.00 98.62 94 VAL A CA 1
ATOM 705 C C . VAL A 1 94 ? -6.422 -3.540 3.260 1.00 98.62 94 VAL A C 1
ATOM 707 O O . VAL A 1 94 ? -6.782 -2.428 2.881 1.00 98.62 94 VAL A O 1
ATOM 710 N N . VAL A 1 95 ? -7.285 -4.495 3.606 1.00 98.62 95 VAL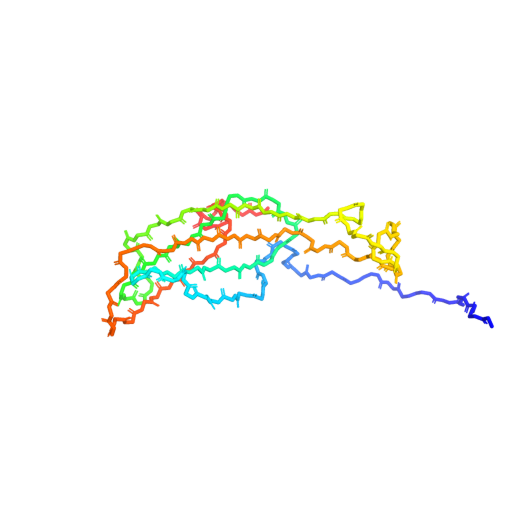 A N 1
ATOM 711 C CA . VAL A 1 95 ? -8.733 -4.272 3.704 1.00 98.62 95 VAL A CA 1
ATOM 712 C C . VAL A 1 95 ? -9.119 -4.228 5.177 1.00 98.62 95 VAL A C 1
ATOM 714 O O . VAL A 1 95 ? -8.894 -5.189 5.909 1.00 98.62 95 VAL A O 1
ATOM 717 N N . LEU A 1 96 ? -9.682 -3.102 5.604 1.00 98.44 96 LEU A N 1
ATOM 718 C CA . LEU A 1 96 ? -10.347 -2.967 6.893 1.00 98.44 96 LEU A CA 1
ATOM 719 C C . LEU A 1 96 ? -11.739 -3.572 6.785 1.00 98.44 96 LEU A C 1
ATOM 721 O O . LEU A 1 96 ? -12.423 -3.356 5.786 1.00 98.44 96 LEU A O 1
ATOM 725 N N . LEU A 1 97 ? -12.141 -4.300 7.819 1.00 98.00 97 LEU A N 1
ATOM 726 C CA . LEU A 1 97 ? -13.433 -4.974 7.908 1.00 98.00 97 LEU A CA 1
ATOM 727 C C . LEU A 1 97 ? -14.180 -4.479 9.148 1.00 98.00 97 LEU A C 1
ATOM 729 O O . LEU A 1 97 ? -13.551 -4.082 10.130 1.00 98.00 97 LEU A O 1
ATOM 733 N N . GLY A 1 98 ? -15.510 -4.571 9.124 1.00 97.19 98 GLY A N 1
ATOM 734 C CA . GLY A 1 98 ? -16.347 -4.250 10.283 1.00 97.19 98 GLY A CA 1
ATOM 735 C C . GLY A 1 98 ? -16.400 -2.758 10.608 1.00 97.19 98 GLY A C 1
ATOM 736 O O . GLY A 1 98 ? -16.550 -2.395 11.770 1.00 97.19 98 GLY A O 1
ATOM 737 N N . LEU A 1 99 ? -16.240 -1.896 9.600 1.00 97.44 99 LEU A N 1
ATOM 738 C CA . LEU A 1 99 ? -16.431 -0.460 9.760 1.00 97.44 99 LEU A CA 1
ATOM 739 C C . LEU A 1 99 ? -17.925 -0.137 9.843 1.00 97.44 99 LEU A C 1
ATOM 741 O O . LEU A 1 99 ? -18.733 -0.647 9.065 1.00 97.44 99 LEU A O 1
ATOM 745 N N . GLU A 1 100 ? -18.283 0.741 10.765 1.00 97.25 100 GLU A N 1
ATOM 746 C CA . GLU A 1 100 ? -19.642 1.237 10.923 1.00 97.25 100 GLU A CA 1
ATOM 747 C C . GLU A 1 100 ? -19.843 2.500 10.069 1.00 97.25 100 GLU A C 1
ATOM 749 O O . GLU A 1 100 ? -18.932 3.330 9.957 1.00 97.25 100 GLU A O 1
ATOM 754 N N . PRO A 1 101 ? -21.017 2.667 9.435 1.00 95.19 101 PRO A N 1
ATOM 755 C CA . PRO A 1 101 ? -21.363 3.910 8.756 1.00 95.19 101 PRO A CA 1
ATOM 756 C C . PRO A 1 101 ? -21.323 5.105 9.713 1.00 95.19 101 PRO A C 1
ATOM 758 O O . PRO A 1 101 ? -21.633 4.969 10.890 1.00 95.19 101 PRO A O 1
ATOM 761 N N . GLU A 1 102 ? -20.986 6.283 9.183 1.00 95.06 102 GLU A N 1
ATOM 762 C CA . GLU A 1 102 ? -20.999 7.557 9.927 1.00 95.06 102 GLU A CA 1
ATOM 763 C C . GLU A 1 102 ? -20.048 7.615 11.142 1.00 95.06 102 GLU A C 1
ATOM 765 O O . GLU A 1 102 ? -20.138 8.530 11.959 1.00 95.06 102 GLU A O 1
ATOM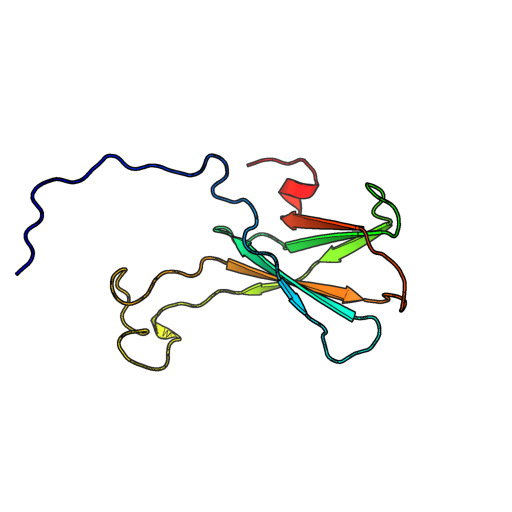 770 N N . VAL A 1 103 ? -19.086 6.690 11.232 1.00 96.81 103 VAL A N 1
ATOM 771 C CA . VAL A 1 103 ? -18.033 6.690 12.255 1.00 96.81 103 VAL A CA 1
ATOM 772 C C . VAL A 1 103 ? -16.717 7.215 11.679 1.00 96.81 103 VAL A C 1
ATOM 774 O O . VAL A 1 103 ? -16.271 6.806 10.605 1.00 96.81 103 VAL A O 1
ATOM 777 N N . GLU A 1 104 ? -16.069 8.121 12.413 1.00 96.88 104 GLU A N 1
ATOM 778 C CA . GLU A 1 104 ? -14.719 8.586 12.098 1.00 96.88 104 GLU A CA 1
ATOM 779 C C . GLU A 1 104 ? -13.673 7.579 12.600 1.00 96.88 104 GLU A C 1
ATOM 781 O O . GLU A 1 104 ? -13.673 7.176 13.766 1.00 96.88 104 GLU A O 1
ATOM 786 N N . TYR A 1 105 ? -12.761 7.183 11.711 1.00 97.56 105 TYR A N 1
ATOM 787 C CA . TYR A 1 105 ? -11.702 6.225 12.007 1.00 97.56 105 TYR A CA 1
ATOM 788 C C . TYR 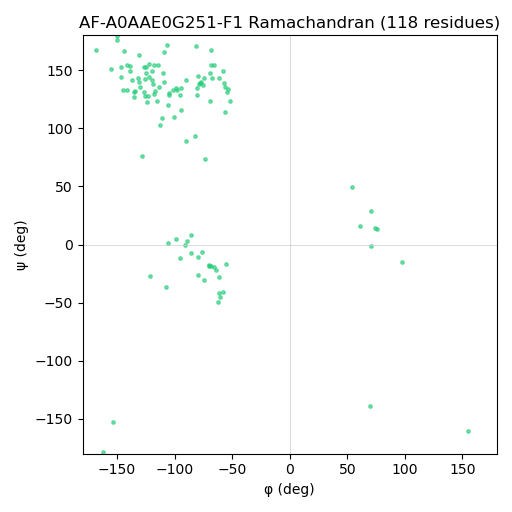A 1 105 ? -10.320 6.859 11.856 1.00 97.56 105 TYR A C 1
ATOM 790 O O . TYR A 1 105 ? -9.975 7.416 10.814 1.00 97.56 105 TYR A O 1
ATOM 798 N N . PHE A 1 106 ? -9.492 6.689 12.883 1.00 97.81 106 PHE A N 1
ATOM 799 C CA . PHE A 1 106 ? -8.101 7.123 12.928 1.00 97.81 106 PHE A CA 1
ATOM 800 C C . PHE A 1 106 ? -7.190 5.918 12.754 1.00 97.81 106 PHE A C 1
ATOM 802 O O . PHE A 1 106 ? -7.309 4.923 13.478 1.00 97.81 106 PHE A O 1
ATOM 809 N N . PHE A 1 107 ? -6.247 6.008 11.820 1.00 96.88 107 P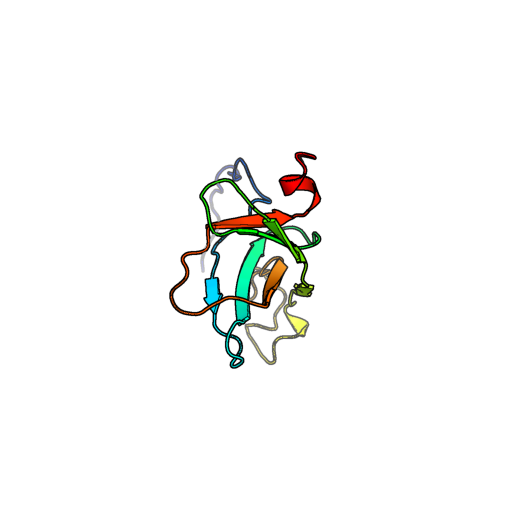HE A N 1
ATOM 810 C CA . PHE A 1 107 ? -5.369 4.892 11.507 1.00 96.88 107 PHE A CA 1
ATOM 811 C C . PHE A 1 107 ? -3.918 5.308 11.284 1.00 96.88 107 PHE A C 1
ATOM 813 O O . PHE A 1 107 ? -3.616 6.422 10.858 1.00 96.88 107 PHE A O 1
ATOM 820 N N . VAL A 1 108 ? -3.023 4.359 11.538 1.00 95.81 108 VAL A N 1
ATOM 821 C CA . VAL A 1 108 ? -1.629 4.380 11.088 1.00 95.81 108 VAL A CA 1
ATOM 822 C C . VAL A 1 108 ? -1.383 3.169 10.203 1.00 95.81 108 VAL A C 1
ATOM 824 O O . VAL A 1 108 ? -2.009 2.123 10.375 1.00 95.81 108 VAL A O 1
ATOM 827 N N . TYR A 1 109 ? -0.481 3.309 9.241 1.00 95.69 109 TYR A N 1
ATOM 828 C CA . TYR A 1 109 ? -0.212 2.286 8.239 1.00 95.69 109 TYR A CA 1
ATOM 829 C C . TYR A 1 109 ? 1.282 2.207 7.941 1.00 95.69 109 TYR A C 1
ATOM 831 O O . TYR A 1 109 ? 2.020 3.175 8.131 1.00 95.69 109 TYR A O 1
ATOM 839 N N . GLY A 1 110 ? 1.729 1.044 7.482 1.00 94.31 110 GLY A N 1
ATOM 840 C CA . GLY A 1 110 ? 3.122 0.814 7.129 1.00 94.31 110 GLY A CA 1
ATOM 841 C C . GLY A 1 110 ? 3.502 -0.653 7.224 1.00 94.31 110 GLY A C 1
ATOM 842 O O . GLY A 1 110 ? 2.646 -1.536 7.196 1.00 94.31 110 GLY A O 1
ATOM 843 N N . ALA A 1 111 ? 4.801 -0.907 7.325 1.00 91.44 111 ALA A N 1
ATOM 844 C CA . ALA A 1 111 ? 5.326 -2.242 7.560 1.00 91.44 111 ALA A CA 1
ATOM 845 C C . ALA A 1 111 ? 5.229 -2.619 9.050 1.00 91.44 111 ALA A C 1
ATOM 847 O O . ALA A 1 111 ? 5.369 -1.758 9.923 1.00 91.44 111 ALA A O 1
ATOM 848 N N . ILE A 1 112 ? 4.967 -3.896 9.347 1.00 89.19 112 ILE A N 1
ATOM 849 C CA . ILE A 1 112 ? 4.745 -4.372 10.725 1.00 89.19 112 ILE A CA 1
ATOM 850 C C . ILE A 1 112 ? 5.924 -4.094 11.671 1.00 89.19 112 ILE A C 1
ATOM 852 O O . ILE A 1 112 ? 5.711 -3.701 12.813 1.00 89.19 112 ILE A O 1
ATOM 856 N N . ASP A 1 113 ? 7.154 -4.276 11.202 1.00 86.38 113 ASP A N 1
ATOM 857 C CA . ASP A 1 113 ? 8.399 -4.011 11.928 1.00 86.38 113 ASP A CA 1
ATOM 858 C C . ASP A 1 113 ? 8.528 -2.523 12.280 1.00 86.38 113 ASP A C 1
ATOM 860 O O . ASP A 1 113 ? 8.665 -2.174 13.454 1.00 86.38 113 ASP A O 1
ATOM 864 N N . ILE A 1 114 ? 8.321 -1.646 11.295 1.00 83.69 114 ILE A N 1
ATOM 865 C CA . ILE A 1 114 ? 8.351 -0.191 11.476 1.00 83.69 114 ILE A CA 1
ATOM 866 C C . ILE A 1 114 ? 7.283 0.265 12.476 1.00 83.69 114 ILE A C 1
ATOM 868 O O . ILE A 1 114 ? 7.571 1.045 13.385 1.00 83.69 114 ILE A O 1
ATOM 872 N N . LEU A 1 115 ? 6.052 -0.244 12.362 1.00 85.69 115 LEU A N 1
ATOM 873 C CA . LEU A 1 115 ? 4.967 0.093 13.293 1.00 85.69 115 LEU A CA 1
ATOM 874 C C . LEU A 1 115 ? 5.169 -0.491 14.702 1.00 85.69 115 LEU A C 1
ATOM 876 O O . LEU A 1 115 ? 4.535 -0.031 15.654 1.00 85.69 115 LEU A O 1
ATOM 880 N N . ASN A 1 116 ? 6.036 -1.490 14.856 1.00 85.69 116 ASN A N 1
ATOM 881 C CA . ASN A 1 116 ? 6.443 -2.037 16.151 1.00 85.69 116 ASN A CA 1
ATOM 882 C C . ASN A 1 116 ? 7.654 -1.313 16.755 1.00 85.69 116 ASN A C 1
ATOM 884 O O . ASN A 1 116 ? 8.131 -1.719 17.812 1.00 85.69 116 ASN A O 1
ATOM 888 N N . GLY A 1 117 ? 8.156 -0.257 16.110 1.00 79.12 117 GLY A N 1
ATOM 889 C CA . GLY A 1 117 ? 9.354 0.451 16.559 1.00 79.12 117 GLY A CA 1
ATOM 890 C C . GLY A 1 117 ? 10.652 -0.319 16.301 1.00 79.12 117 GLY A C 1
ATOM 891 O O . GLY A 1 117 ? 11.688 0.035 16.856 1.00 79.12 117 GLY A O 1
ATOM 892 N N . MET A 1 118 ? 10.610 -1.358 15.465 1.00 67.62 118 MET A N 1
ATOM 893 C CA . MET A 1 118 ? 11.792 -2.050 14.958 1.00 67.62 118 MET A CA 1
ATOM 894 C C . MET A 1 118 ? 12.184 -1.331 13.662 1.00 67.62 118 MET A C 1
ATOM 896 O O . MET A 1 118 ? 11.623 -1.596 12.602 1.00 67.62 118 MET A O 1
ATOM 900 N N . GLY A 1 119 ? 13.024 -0.300 13.799 1.00 65.44 119 GLY A N 1
ATOM 901 C CA . GLY A 1 119 ? 13.444 0.568 12.695 1.00 65.44 119 GLY A CA 1
ATOM 902 C C . GLY A 1 119 ? 14.346 -0.124 11.666 1.00 65.44 119 GLY A C 1
ATOM 903 O O . GLY A 1 119 ? 14.835 -1.225 11.917 1.00 65.44 119 GLY A O 1
ATOM 904 N N . ASP A 1 120 ? 14.527 0.559 10.528 1.00 54.94 120 ASP A N 1
ATOM 905 C CA . ASP A 1 120 ? 15.457 0.212 9.437 1.00 54.94 120 ASP A CA 1
ATOM 906 C C . ASP A 1 120 ? 16.920 0.078 9.894 1.00 54.94 120 ASP A C 1
ATOM 908 O O . ASP A 1 120 ? 17.346 0.867 10.773 1.00 54.94 120 ASP A O 1
#

Radius of gyration: 18.58 Å; Cα contacts (8 Å, |Δi|>4): 211; chains: 1; bounding box: 50×25×51 Å

Secondary structure (DSSP, 8-state):
-------PPP---S-TTS-EEEEEEE-SSTT-EEEEEEESS---EEEEEESBTTB--EEEE-EEE---GGGSSSTTTTS-STTT-----EEEEEEE-SPPTT---EEEEEEHHHHTT---

Organism: NCBI:txid36881

Solvent-accessible surface area (backbone atoms only — not comparable to full-atom values): 7354 Å² total; per-residue (Å²): 134,91,76,92,86,80,82,80,83,89,84,78,66,97,61,69,63,52,74,40,81,76,43,80,42,75,73,87,51,91,33,35,39,32,42,36,33,32,25,68,58,93,53,61,30,32,37,34,31,22,77,41,85,98,43,58,84,42,78,39,61,46,48,71,45,69,72,60,29,79,77,38,95,46,83,57,43,34,37,91,37,83,90,48,28,71,85,72,46,22,43,32,40,33,61,48,71,82,47,63,84,99,60,68,75,36,71,52,74,39,38,53,52,54,78,68,71,49,70,135

InterPro domains:
  IPR008963 Purple acid phosphatase-like, N-terminal [SSF49363] (5-110)
  IPR015914 Purple acid phosphatase, N-terminal [PF16656] (21-111)

pLDDT: mean 93.83, std 6.78, range [54.94, 98.62]

Mean predicted aligned error: 4.61 Å